Protein AF-A0A7S2M4Z1-F1 (afdb_monomer_lite)

Organism: NCBI:txid267567

pLDDT: mean 75.18, std 16.99, range [35.91, 96.25]

Sequence (146 aa):
QVSSDKKKHVGDDDDLEDEEVEIRHYAIRAKPVGVDRKVRRLVEAKIPNLSKLSDISDYITGQTSSGAPAPAVLRPGEMSDSEPEDEDTQVVLPGKYRGKGNNQAQKSALKLVELGPRLRIKLYKVERGMASGDVMYHAYENKTPE

Radius of gyration: 30.94 Å; chains: 1; bounding box: 65×29×103 Å

Structure (mmCIF, N/CA/C/O backbone):
data_AF-A0A7S2M4Z1-F1
#
_entry.id   AF-A0A7S2M4Z1-F1
#
loop_
_atom_site.group_PDB
_atom_site.id
_atom_site.type_symbol
_atom_site.label_atom_id
_atom_site.label_alt_id
_atom_site.label_comp_id
_atom_site.label_asym_id
_atom_site.label_entity_id
_atom_site.label_seq_id
_atom_site.pdbx_PDB_ins_code
_atom_site.Cartn_x
_atom_site.Cartn_y
_atom_site.Cartn_z
_atom_site.occupancy
_atom_site.B_iso_or_equiv
_atom_site.auth_seq_id
_atom_site.auth_comp_id
_atom_site.auth_asym_id
_atom_site.auth_atom_id
_atom_site.pdbx_PDB_model_num
ATOM 1 N N . GLN A 1 1 ? -4.345 -13.701 71.118 1.00 41.34 1 GLN A N 1
ATOM 2 C CA . GLN A 1 1 ? -4.074 -14.307 69.802 1.00 41.34 1 GLN A CA 1
ATOM 3 C C . GLN A 1 1 ? -5.392 -14.426 69.057 1.00 41.34 1 GLN A C 1
ATOM 5 O O . GLN A 1 1 ? -6.158 -15.313 69.387 1.00 41.34 1 GLN A O 1
ATOM 10 N N . VAL A 1 2 ? -5.680 -13.518 68.124 1.00 36.91 2 VAL A N 1
ATOM 11 C CA . VAL A 1 2 ? -6.627 -13.755 67.023 1.00 36.91 2 VAL A CA 1
ATOM 12 C C . VAL A 1 2 ? -6.051 -12.992 65.835 1.00 36.91 2 VAL A C 1
ATOM 14 O O . VAL A 1 2 ? -5.897 -11.774 65.889 1.00 36.91 2 VAL A O 1
ATOM 17 N N . SER A 1 3 ? -5.600 -13.741 64.838 1.00 35.91 3 SER A N 1
ATOM 18 C CA . SER A 1 3 ? -5.017 -13.257 63.594 1.00 35.91 3 SER A CA 1
ATOM 19 C C . SER A 1 3 ? -6.109 -12.665 62.711 1.00 35.91 3 SER A C 1
ATOM 21 O O . SER A 1 3 ? -7.037 -13.359 62.309 1.00 35.91 3 SER A O 1
ATOM 23 N N . SER A 1 4 ? -6.001 -11.379 62.400 1.00 42.03 4 SER A N 1
ATOM 24 C CA . SER A 1 4 ? -6.787 -10.736 61.352 1.00 42.03 4 SER A CA 1
ATOM 25 C C . SER A 1 4 ? -6.169 -11.078 59.996 1.00 42.03 4 SER A C 1
ATOM 27 O O . SER A 1 4 ? -5.150 -10.498 59.610 1.00 42.03 4 SER A O 1
ATOM 29 N N . ASP A 1 5 ? -6.771 -12.048 59.308 1.00 40.16 5 ASP A N 1
ATOM 30 C CA . ASP A 1 5 ? -6.429 -12.437 57.944 1.00 40.16 5 ASP A CA 1
ATOM 31 C C . ASP A 1 5 ? -6.601 -11.256 56.986 1.00 40.16 5 ASP A C 1
ATOM 33 O O . ASP A 1 5 ? -7.698 -10.774 56.696 1.00 40.16 5 ASP A O 1
ATOM 37 N N . LYS A 1 6 ? -5.463 -10.775 56.491 1.00 40.53 6 LYS A N 1
ATOM 38 C CA . LYS A 1 6 ? -5.363 -9.742 55.470 1.00 40.53 6 LYS A CA 1
ATOM 39 C C . LYS A 1 6 ? -5.677 -10.399 54.127 1.00 40.53 6 LYS A C 1
ATOM 41 O O . LYS A 1 6 ? -4.782 -10.935 53.476 1.00 40.53 6 LYS A O 1
ATOM 46 N N . LYS A 1 7 ? -6.952 -10.383 53.725 1.00 40.66 7 LYS A N 1
ATOM 47 C CA . LYS A 1 7 ? -7.389 -10.810 52.390 1.00 40.66 7 LYS A CA 1
ATOM 48 C C . LYS A 1 7 ? -6.737 -9.880 51.362 1.00 40.66 7 LYS A C 1
ATOM 50 O O . LYS A 1 7 ? -7.183 -8.756 51.153 1.00 40.66 7 LYS A O 1
ATOM 55 N N . LYS A 1 8 ? -5.611 -10.324 50.796 1.00 39.72 8 LYS A N 1
ATOM 56 C CA . LYS A 1 8 ? -4.953 -9.672 49.665 1.00 39.72 8 LYS A CA 1
ATOM 57 C C . LYS A 1 8 ? -5.950 -9.686 48.509 1.00 39.72 8 LYS A C 1
ATOM 59 O O . LYS A 1 8 ? -6.298 -10.757 48.021 1.00 39.72 8 LYS A O 1
ATOM 64 N N . HIS A 1 9 ? -6.437 -8.511 48.125 1.00 39.44 9 HIS A N 1
ATOM 65 C CA . HIS A 1 9 ? -6.974 -8.305 46.788 1.00 39.44 9 HIS A CA 1
ATOM 66 C C . HIS A 1 9 ? -5.781 -8.502 45.854 1.00 39.44 9 HIS A C 1
ATOM 68 O O . HIS A 1 9 ? -4.871 -7.675 45.815 1.00 39.44 9 HIS A O 1
ATOM 74 N N . VAL A 1 10 ? -5.713 -9.685 45.252 1.00 40.50 10 VAL A N 1
ATOM 75 C CA . VAL A 1 10 ? -4.900 -9.910 44.066 1.00 40.50 10 VAL A CA 1
ATOM 76 C C . VAL A 1 10 ? -5.581 -9.049 43.017 1.00 40.50 10 VAL A C 1
ATOM 78 O O . VAL A 1 10 ? -6.744 -9.285 42.707 1.00 40.50 10 VAL A O 1
ATOM 81 N N . GLY A 1 11 ? -4.927 -7.948 42.648 1.00 37.62 11 GLY A N 1
ATOM 82 C CA . GLY A 1 11 ? -5.336 -7.191 41.482 1.00 37.62 11 GLY A CA 1
ATOM 83 C C . GLY A 1 11 ? -5.221 -8.143 40.311 1.00 37.62 11 GLY A C 1
ATOM 84 O O . GLY A 1 11 ? -4.156 -8.727 40.104 1.00 37.62 11 GLY A O 1
ATOM 85 N N . ASP A 1 12 ? -6.338 -8.357 39.633 1.00 46.56 12 ASP A N 1
ATOM 86 C CA . ASP A 1 12 ? -6.347 -8.906 38.292 1.00 46.56 12 ASP A CA 1
ATOM 87 C C . ASP A 1 12 ? -5.659 -7.850 37.416 1.00 46.56 12 ASP A C 1
ATOM 89 O O . ASP A 1 12 ? -6.294 -6.980 36.823 1.00 46.56 12 ASP A O 1
ATOM 93 N N . ASP A 1 13 ? -4.324 -7.869 37.432 1.00 42.53 13 ASP A N 1
ATOM 94 C CA . ASP A 1 13 ? -3.484 -7.313 36.379 1.00 42.53 13 ASP A CA 1
ATOM 95 C C . ASP A 1 13 ? -3.683 -8.225 35.157 1.00 42.53 13 ASP A C 1
ATOM 97 O O . ASP A 1 13 ? -2.785 -8.951 34.737 1.00 42.53 13 ASP A O 1
ATOM 101 N N . ASP A 1 14 ? -4.915 -8.267 34.643 1.00 49.53 14 ASP A N 1
ATOM 102 C CA . ASP A 1 14 ? -5.148 -8.714 33.286 1.00 49.53 14 ASP A CA 1
ATOM 103 C C . ASP A 1 14 ? -4.463 -7.663 32.424 1.00 49.53 14 ASP A C 1
ATOM 105 O O . ASP A 1 14 ? -4.874 -6.499 32.383 1.00 49.53 14 ASP A O 1
ATOM 109 N N . ASP A 1 15 ? -3.370 -8.082 31.793 1.00 49.12 15 ASP A N 1
ATOM 110 C CA . ASP A 1 15 ? -2.765 -7.449 30.635 1.00 49.12 15 ASP A CA 1
ATOM 111 C C . ASP A 1 15 ? -3.853 -7.283 29.559 1.00 49.12 15 ASP A C 1
ATOM 113 O O . ASP A 1 15 ? -3.947 -8.050 28.601 1.00 49.12 15 ASP A O 1
ATOM 117 N N . LEU A 1 16 ? -4.728 -6.292 29.740 1.00 52.34 16 LEU A N 1
ATOM 118 C CA . LEU A 1 16 ? -5.637 -5.789 28.728 1.00 52.34 16 LEU A CA 1
ATOM 119 C C . LEU A 1 16 ? -4.746 -5.077 27.720 1.00 52.34 16 LEU A C 1
ATOM 121 O O . LEU A 1 16 ? -4.631 -3.850 27.743 1.00 52.34 16 LEU A O 1
ATOM 125 N N . GLU A 1 17 ? -4.065 -5.870 26.888 1.00 56.81 17 GLU A N 1
ATOM 126 C CA . GLU A 1 17 ? -3.519 -5.438 25.611 1.00 56.81 17 GLU A CA 1
ATOM 127 C C . GLU A 1 17 ? -4.527 -4.450 25.039 1.00 56.81 17 GLU A C 1
ATOM 129 O O . GLU A 1 17 ? -5.690 -4.807 24.842 1.00 56.81 17 GLU A O 1
ATOM 134 N N . ASP A 1 18 ? -4.121 -3.184 24.928 1.00 61.03 18 ASP A N 1
ATOM 135 C CA . ASP A 1 18 ? -5.007 -2.091 24.565 1.00 61.03 18 ASP A CA 1
ATOM 136 C C . ASP A 1 18 ? -5.854 -2.524 23.363 1.00 61.03 18 ASP A C 1
ATOM 138 O O . ASP A 1 18 ? -5.317 -2.665 22.266 1.00 61.03 18 ASP A O 1
ATOM 142 N N . GLU A 1 19 ? -7.153 -2.797 23.582 1.00 76.12 19 GLU A N 1
ATOM 143 C CA . GLU A 1 19 ? -8.117 -3.226 22.553 1.00 76.12 19 GLU A CA 1
ATOM 144 C C . GLU A 1 19 ? -8.389 -2.067 21.576 1.00 76.12 19 GLU A C 1
ATOM 146 O O . GLU A 1 19 ? -9.487 -1.510 21.470 1.00 76.12 19 GLU A O 1
ATOM 151 N N . GLU A 1 20 ? -7.335 -1.640 20.895 1.00 86.88 20 GLU A N 1
ATOM 152 C CA . GLU A 1 20 ? -7.295 -0.599 19.898 1.00 86.88 20 GLU A CA 1
ATOM 153 C C . GLU A 1 20 ? -7.246 -1.245 18.517 1.00 86.88 20 GLU A C 1
ATOM 155 O O . GLU A 1 20 ? -6.405 -2.083 18.198 1.00 86.88 20 GLU A O 1
ATOM 160 N N . VAL A 1 21 ? -8.158 -0.811 17.658 1.00 91.38 21 VAL A N 1
ATOM 161 C CA . VAL A 1 21 ? -8.196 -1.187 16.252 1.00 91.38 21 VAL A CA 1
ATOM 162 C C . VAL A 1 21 ? -7.624 -0.044 15.430 1.00 91.38 21 VAL A C 1
ATOM 164 O O . VAL A 1 21 ? -8.154 1.073 15.437 1.00 91.38 21 VAL A O 1
ATOM 167 N N . GLU A 1 22 ? -6.565 -0.330 14.675 1.00 93.44 22 GLU A N 1
ATOM 168 C CA . GLU A 1 22 ? -6.018 0.605 13.698 1.00 93.44 22 GLU A CA 1
ATOM 169 C C . GLU A 1 22 ? -6.680 0.425 12.329 1.00 93.44 22 GLU A C 1
ATOM 171 O O . GLU A 1 22 ? -6.665 -0.657 11.741 1.00 93.44 22 GLU A O 1
ATOM 176 N N . ILE A 1 23 ? -7.220 1.508 11.771 1.00 94.06 23 ILE A N 1
ATOM 177 C CA . ILE A 1 23 ? -7.788 1.519 10.422 1.00 94.06 23 ILE A CA 1
ATOM 178 C C . ILE A 1 23 ? -6.911 2.390 9.531 1.00 94.06 23 ILE A C 1
ATOM 180 O O . ILE A 1 23 ? -6.764 3.597 9.747 1.00 94.06 23 ILE A O 1
ATOM 184 N N . ARG A 1 24 ? -6.339 1.765 8.495 1.00 95.75 24 ARG A N 1
ATOM 185 C CA . ARG A 1 24 ? -5.503 2.419 7.482 1.00 95.75 24 ARG A CA 1
ATOM 186 C C . ARG A 1 24 ? -5.950 1.993 6.090 1.00 95.75 24 ARG A C 1
ATOM 188 O O . ARG A 1 24 ? -6.089 0.807 5.806 1.00 95.75 24 ARG A O 1
ATOM 195 N N . HIS A 1 25 ? -6.173 2.968 5.214 1.00 95.94 25 HIS A N 1
ATOM 196 C CA . HIS A 1 25 ? -6.662 2.729 3.858 1.00 95.94 25 HIS A CA 1
ATOM 197 C C . HIS A 1 25 ? -5.545 2.925 2.829 1.00 95.94 25 HIS A C 1
ATOM 199 O O . HIS A 1 25 ? -4.966 4.009 2.732 1.00 95.94 25 HIS A O 1
ATOM 205 N N . TYR A 1 26 ? -5.285 1.891 2.024 1.00 96.25 26 TYR A N 1
ATOM 206 C CA . TYR A 1 26 ? -4.257 1.901 0.986 1.00 96.25 26 TYR A CA 1
ATOM 207 C C . TYR A 1 26 ? -4.818 1.551 -0.394 1.00 96.25 26 TYR A C 1
ATOM 209 O O . TYR A 1 26 ? -5.618 0.633 -0.543 1.00 96.25 26 TYR A O 1
ATOM 217 N N . ALA A 1 27 ? -4.313 2.225 -1.424 1.00 94.06 27 ALA A N 1
ATOM 218 C CA . ALA A 1 27 ? -4.382 1.779 -2.806 1.00 94.06 27 ALA A CA 1
ATOM 219 C C . ALA A 1 27 ? -3.197 0.866 -3.131 1.00 94.06 27 ALA A C 1
ATOM 221 O O . ALA A 1 27 ? -2.048 1.197 -2.836 1.00 94.06 27 ALA A O 1
ATOM 222 N N . ILE A 1 28 ? -3.462 -0.229 -3.839 1.00 92.31 28 ILE A N 1
ATOM 223 C CA . ILE A 1 28 ? -2.426 -1.137 -4.337 1.00 92.31 28 ILE A CA 1
ATOM 224 C C . ILE A 1 28 ? -1.993 -0.689 -5.739 1.00 92.31 28 ILE A C 1
ATOM 226 O O . ILE A 1 28 ? -2.801 -0.641 -6.673 1.00 92.31 28 ILE A O 1
ATOM 230 N N . ARG A 1 29 ? -0.706 -0.383 -5.914 1.00 90.50 29 ARG A N 1
ATOM 231 C CA . ARG A 1 29 ? -0.089 -0.067 -7.210 1.00 90.50 29 ARG A CA 1
ATOM 232 C C . ARG A 1 29 ? 0.891 -1.161 -7.612 1.00 90.50 29 ARG A C 1
ATOM 234 O O . ARG A 1 29 ? 1.774 -1.493 -6.835 1.00 90.50 29 ARG A O 1
ATOM 241 N N . ALA A 1 30 ? 0.782 -1.653 -8.842 1.00 90.38 30 ALA A N 1
ATOM 242 C CA . ALA A 1 30 ? 1.773 -2.555 -9.420 1.00 90.38 30 ALA A CA 1
ATOM 243 C C . ALA A 1 30 ? 2.758 -1.772 -10.295 1.00 90.38 30 ALA A C 1
ATOM 245 O O . ALA A 1 30 ? 2.362 -0.866 -11.040 1.00 90.38 30 ALA A O 1
ATOM 246 N N . LYS A 1 31 ? 4.037 -2.124 -10.208 1.00 86.50 31 LYS A N 1
ATOM 247 C CA . LYS A 1 31 ? 5.105 -1.624 -11.073 1.00 86.50 31 LYS A CA 1
ATOM 248 C C . LYS A 1 31 ? 5.773 -2.821 -11.758 1.00 86.50 31 LYS A C 1
ATOM 250 O O . LYS A 1 31 ? 6.185 -3.717 -11.029 1.00 86.50 31 LYS A O 1
ATOM 255 N N . PRO A 1 32 ? 5.939 -2.836 -13.092 1.00 86.81 32 PRO A N 1
ATOM 256 C CA . PRO A 1 32 ? 6.671 -3.917 -13.745 1.00 86.81 32 PRO A CA 1
ATOM 257 C C . PRO A 1 32 ? 8.116 -3.954 -13.242 1.00 86.81 32 PRO A C 1
ATOM 259 O O . PRO A 1 32 ? 8.716 -2.892 -13.049 1.00 86.81 32 PRO A O 1
ATOM 262 N N . VAL A 1 33 ? 8.641 -5.161 -13.032 1.00 85.38 33 VAL A N 1
ATOM 263 C CA . VAL A 1 33 ? 10.023 -5.423 -12.587 1.00 85.38 33 VAL A CA 1
ATOM 264 C C . VAL A 1 33 ? 10.764 -6.259 -13.628 1.00 85.38 33 VAL A C 1
ATOM 266 O O . VAL A 1 33 ? 10.138 -6.875 -14.491 1.00 85.38 33 VAL A O 1
ATOM 269 N N . GLY A 1 34 ? 12.097 -6.278 -13.563 1.00 79.62 34 GLY A N 1
ATOM 270 C CA . GLY A 1 34 ? 12.933 -7.015 -14.522 1.00 79.62 34 GLY A CA 1
ATOM 271 C C . GLY A 1 34 ? 13.097 -6.323 -15.880 1.00 79.62 34 GLY A C 1
ATOM 272 O O . GLY A 1 34 ? 13.453 -6.968 -16.862 1.00 79.62 34 GLY A O 1
ATOM 273 N N . VAL A 1 35 ? 12.821 -5.018 -15.948 1.00 76.56 35 VAL A N 1
ATOM 274 C CA . VAL A 1 35 ? 13.059 -4.179 -17.128 1.00 76.56 35 VAL A CA 1
ATOM 275 C C . VAL A 1 35 ? 13.922 -2.995 -16.711 1.00 76.56 35 VAL A C 1
ATOM 277 O O . VAL A 1 35 ? 13.582 -2.301 -15.751 1.00 76.56 35 VAL A O 1
ATOM 280 N N . ASP A 1 36 ? 14.993 -2.727 -17.461 1.00 76.56 36 ASP A N 1
ATOM 281 C CA . ASP A 1 36 ? 15.872 -1.584 -17.212 1.00 76.56 36 ASP A CA 1
ATOM 282 C C . ASP A 1 36 ? 15.083 -0.277 -17.129 1.00 76.56 36 ASP A C 1
ATOM 284 O O . ASP A 1 36 ? 14.218 0.010 -17.965 1.00 76.56 36 ASP A O 1
ATOM 288 N N . ARG A 1 37 ? 15.430 0.587 -16.167 1.00 72.25 37 ARG A N 1
ATOM 289 C CA . ARG A 1 37 ? 14.768 1.890 -15.967 1.00 72.25 37 ARG A CA 1
ATOM 290 C C . ARG A 1 37 ? 14.738 2.734 -17.242 1.00 72.25 37 ARG A C 1
ATOM 292 O O . ARG A 1 37 ? 13.764 3.445 -17.479 1.00 72.25 37 ARG A O 1
ATOM 299 N N . LYS A 1 38 ? 15.777 2.652 -18.081 1.00 75.94 38 LYS A N 1
ATOM 300 C CA . LYS A 1 38 ? 15.851 3.361 -19.370 1.00 75.94 38 LYS A CA 1
ATOM 301 C C . LYS A 1 38 ? 14.815 2.846 -20.371 1.00 75.94 38 LYS A C 1
ATOM 303 O O . LYS A 1 38 ? 14.119 3.646 -20.994 1.00 75.94 38 LYS A O 1
ATOM 308 N N . VAL A 1 39 ? 14.656 1.525 -20.464 1.00 78.69 39 VAL A N 1
ATOM 309 C CA . VAL A 1 39 ? 13.629 0.874 -21.294 1.00 78.69 39 VAL A CA 1
ATOM 310 C C . VAL A 1 39 ? 12.237 1.189 -20.747 1.00 78.69 39 VAL A C 1
ATOM 312 O O . VAL A 1 39 ? 11.346 1.602 -21.486 1.00 78.69 39 VAL A O 1
ATOM 315 N N . ARG A 1 40 ? 12.064 1.108 -19.427 1.00 75.94 40 ARG A N 1
ATOM 316 C CA . ARG A 1 40 ? 10.825 1.472 -18.741 1.00 75.94 40 ARG A CA 1
ATOM 317 C C . ARG A 1 40 ? 10.411 2.924 -19.010 1.00 75.94 40 ARG A C 1
ATOM 319 O O . ARG A 1 40 ? 9.250 3.168 -19.320 1.00 75.94 40 ARG A O 1
ATOM 326 N N . ARG A 1 41 ? 11.343 3.884 -18.966 1.00 74.69 41 ARG A N 1
ATOM 327 C CA . ARG A 1 41 ? 11.083 5.307 -19.277 1.00 74.69 41 ARG A CA 1
ATOM 328 C C . ARG A 1 41 ? 10.672 5.530 -20.730 1.00 74.69 41 ARG A C 1
ATOM 330 O O . ARG A 1 41 ? 9.762 6.324 -20.985 1.00 74.69 41 ARG A O 1
ATOM 337 N N . LEU A 1 42 ? 11.306 4.817 -21.663 1.00 75.94 42 LEU A N 1
ATOM 338 C CA . LEU A 1 42 ? 10.942 4.862 -23.079 1.00 75.94 42 LEU A CA 1
ATOM 339 C C . LEU A 1 42 ? 9.483 4.418 -23.291 1.00 75.94 42 LEU A C 1
ATOM 341 O O . LEU A 1 42 ? 8.764 5.030 -24.078 1.00 75.94 42 LEU A O 1
ATOM 345 N N . VAL A 1 43 ? 9.031 3.412 -22.537 1.00 75.50 43 VAL A N 1
ATOM 346 C CA . VAL A 1 43 ? 7.663 2.867 -22.601 1.00 75.50 43 VAL A CA 1
ATOM 347 C C . VAL A 1 43 ? 6.638 3.716 -21.822 1.00 75.50 43 VAL A C 1
ATOM 349 O O . VAL A 1 43 ? 5.499 3.892 -22.267 1.00 75.50 43 VAL A O 1
ATOM 352 N N . GLU A 1 44 ? 6.997 4.249 -20.650 1.00 71.44 44 GLU A N 1
ATOM 353 C CA . GLU A 1 44 ? 6.054 4.931 -19.748 1.00 71.44 44 GLU A CA 1
ATOM 354 C C . GLU A 1 44 ? 5.691 6.360 -20.203 1.00 71.44 44 GLU A C 1
ATOM 356 O O . GLU A 1 44 ? 4.509 6.708 -20.091 1.00 71.44 44 GLU A O 1
ATOM 361 N N . ALA A 1 45 ? 6.641 7.095 -20.812 1.00 64.69 45 ALA A N 1
ATOM 362 C CA . ALA A 1 45 ? 6.531 8.357 -21.579 1.00 64.69 45 ALA A CA 1
ATOM 363 C C . ALA A 1 45 ? 7.428 9.506 -21.069 1.00 64.69 45 ALA A C 1
ATOM 365 O O . ALA A 1 45 ? 7.126 10.174 -20.085 1.00 64.69 45 ALA A O 1
ATOM 366 N N . LYS A 1 46 ? 8.474 9.791 -21.849 1.00 65.19 46 LYS A N 1
ATOM 367 C CA . LYS A 1 46 ? 8.887 11.085 -22.432 1.00 65.19 46 LYS A CA 1
ATOM 368 C C . LYS A 1 46 ? 10.090 10.719 -23.292 1.00 65.19 46 LYS A C 1
ATOM 370 O O . LYS A 1 46 ? 11.105 10.310 -22.735 1.00 65.19 46 LYS A O 1
ATOM 375 N N . ILE A 1 47 ? 9.953 10.758 -24.620 1.00 70.25 47 ILE A N 1
ATOM 376 C CA . ILE A 1 47 ? 11.045 10.327 -25.501 1.00 70.25 47 ILE A CA 1
ATOM 377 C C . ILE A 1 47 ? 12.257 11.222 -25.192 1.00 70.25 47 ILE A C 1
ATOM 379 O O . ILE A 1 47 ? 12.140 12.449 -25.291 1.00 70.25 47 ILE A O 1
ATOM 383 N N . PRO A 1 48 ? 13.377 10.644 -24.730 1.00 72.69 48 PRO A N 1
ATOM 384 C CA . PRO A 1 48 ? 14.585 11.401 -24.439 1.00 72.69 48 PRO A CA 1
ATOM 385 C C . PRO A 1 48 ? 15.111 12.041 -25.727 1.00 72.69 48 PRO A C 1
ATOM 387 O O . PRO A 1 48 ? 14.820 11.576 -26.827 1.00 72.69 48 PRO A O 1
ATOM 390 N N . ASN A 1 49 ? 15.896 13.113 -25.617 1.00 75.00 49 ASN A N 1
ATOM 391 C CA . ASN A 1 49 ? 16.492 13.705 -26.809 1.00 75.00 49 ASN A CA 1
ATOM 392 C C . ASN A 1 49 ? 17.609 12.794 -27.348 1.00 75.00 49 ASN A C 1
ATOM 394 O O . ASN A 1 49 ? 18.729 12.817 -26.844 1.00 75.00 49 ASN A O 1
ATOM 398 N N . LEU A 1 50 ? 17.294 12.007 -28.376 1.00 77.94 50 LEU A N 1
ATOM 399 C CA . LEU A 1 50 ? 18.216 11.064 -29.008 1.00 77.94 50 LEU A CA 1
ATOM 400 C C . LEU A 1 50 ? 19.109 11.709 -30.080 1.00 77.94 50 LEU A C 1
ATOM 402 O O . LEU A 1 50 ? 19.927 11.015 -30.665 1.00 77.94 50 LEU A O 1
ATOM 406 N N . SER A 1 51 ? 19.019 13.023 -30.330 1.00 81.56 51 SER A N 1
ATOM 407 C CA . SER A 1 51 ? 19.740 13.681 -31.437 1.00 81.56 51 SER A CA 1
ATOM 408 C C . SER A 1 51 ? 21.270 13.587 -31.356 1.00 81.56 51 SER A C 1
ATOM 410 O O . SER A 1 51 ? 21.957 13.924 -32.313 1.00 81.56 51 SER A O 1
ATOM 412 N N . LYS A 1 52 ? 21.807 13.223 -30.187 1.00 79.56 52 LYS A N 1
ATOM 413 C CA . LYS A 1 52 ? 23.246 13.090 -29.915 1.00 79.56 52 LYS A CA 1
ATOM 414 C C . LYS A 1 52 ? 23.731 11.640 -29.945 1.00 79.56 52 LYS A C 1
ATOM 416 O O . LYS A 1 52 ? 24.914 11.409 -29.723 1.00 79.56 52 LYS A O 1
ATOM 421 N N . LEU A 1 53 ? 22.825 10.685 -30.137 1.00 79.38 53 LEU A N 1
ATOM 422 C CA . LEU A 1 53 ? 23.126 9.261 -30.161 1.00 79.38 53 LEU A CA 1
ATOM 423 C C . LEU A 1 53 ? 22.992 8.743 -31.590 1.00 79.38 53 LEU A C 1
ATOM 425 O O . LEU A 1 53 ? 22.095 9.159 -32.322 1.00 79.38 53 LEU A O 1
ATOM 429 N N . SER A 1 54 ? 23.898 7.849 -31.974 1.00 84.06 54 SER A N 1
ATOM 430 C CA . SER A 1 54 ? 23.843 7.146 -33.257 1.00 84.06 54 SER A CA 1
ATOM 431 C C . SER A 1 54 ? 22.831 6.006 -33.235 1.00 84.06 54 SER A C 1
ATOM 433 O O . SER A 1 54 ? 22.156 5.776 -34.235 1.00 84.06 54 SER A O 1
ATOM 435 N N . ASP A 1 55 ? 22.717 5.322 -32.096 1.00 83.12 55 ASP A N 1
ATOM 436 C CA . ASP A 1 55 ? 21.854 4.161 -31.911 1.00 83.12 55 ASP A CA 1
ATOM 437 C C . ASP A 1 55 ? 21.041 4.280 -30.608 1.00 83.12 55 ASP A C 1
ATOM 439 O O . ASP A 1 55 ? 21.454 4.904 -29.626 1.00 83.12 55 ASP A O 1
ATOM 443 N N 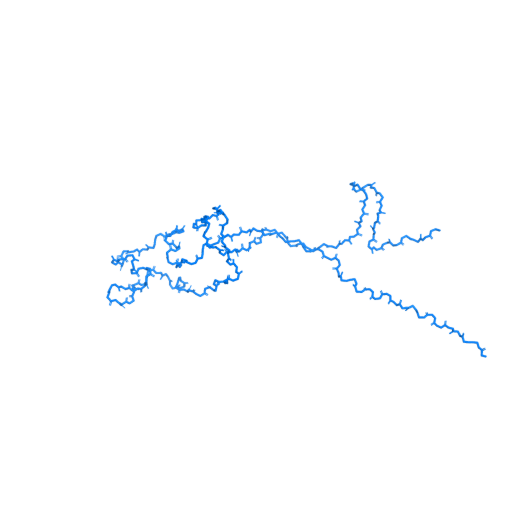. ILE A 1 56 ? 19.864 3.654 -30.576 1.00 80.62 56 ILE A N 1
ATOM 444 C CA . ILE A 1 56 ? 19.072 3.488 -29.357 1.00 80.62 56 ILE A CA 1
ATOM 445 C C . ILE A 1 56 ? 19.762 2.553 -28.358 1.00 80.62 56 ILE A C 1
ATOM 447 O O . ILE A 1 56 ? 19.570 2.710 -27.149 1.00 80.62 56 ILE A O 1
ATOM 451 N N . SER A 1 57 ? 20.604 1.625 -28.830 1.00 81.94 57 SER A N 1
ATOM 452 C CA . SER A 1 57 ? 21.464 0.826 -27.949 1.00 81.94 57 SER A CA 1
ATOM 453 C C . SER A 1 57 ? 22.382 1.715 -27.115 1.00 81.94 57 SER A C 1
ATOM 455 O O . SER A 1 57 ? 22.586 1.430 -25.936 1.00 81.94 57 SER A O 1
ATOM 457 N N . ASP A 1 5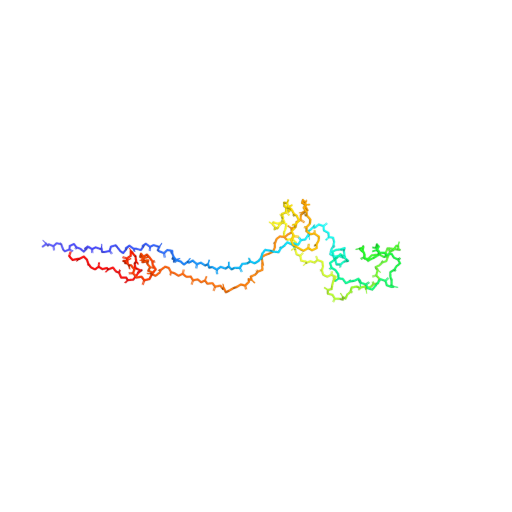8 ? 22.849 2.839 -27.672 1.00 83.69 58 ASP A N 1
ATOM 458 C CA . ASP A 1 58 ? 23.715 3.779 -26.958 1.00 83.69 58 ASP A CA 1
ATOM 459 C C . ASP A 1 58 ? 22.988 4.406 -25.761 1.00 83.69 58 ASP A C 1
ATOM 461 O O . ASP A 1 58 ? 23.575 4.661 -24.707 1.00 83.69 58 ASP A O 1
ATOM 465 N N . TYR A 1 59 ? 21.673 4.600 -25.890 1.00 79.88 59 TYR A N 1
ATOM 466 C CA . TYR A 1 59 ? 20.825 5.060 -24.799 1.00 79.88 59 TYR A CA 1
ATOM 467 C C . TYR A 1 59 ? 20.670 3.979 -23.723 1.00 79.88 59 TYR A C 1
ATOM 469 O O . TYR A 1 59 ? 20.910 4.246 -22.542 1.00 79.88 59 TYR A O 1
ATOM 477 N N . ILE A 1 60 ? 20.291 2.761 -24.124 1.00 80.56 60 ILE A N 1
ATOM 478 C CA . ILE A 1 60 ? 19.996 1.644 -23.213 1.00 80.56 60 ILE A CA 1
ATOM 479 C C . ILE A 1 60 ? 21.266 1.212 -22.464 1.00 80.56 60 ILE A C 1
ATOM 481 O O . ILE A 1 60 ? 21.288 1.237 -21.233 1.00 80.56 60 ILE A O 1
ATOM 485 N N . THR A 1 61 ? 22.363 0.956 -23.174 1.00 80.06 61 THR A N 1
ATOM 486 C CA . THR A 1 61 ? 23.643 0.524 -22.591 1.00 80.06 61 THR A CA 1
ATOM 487 C C . THR A 1 61 ? 24.404 1.686 -21.945 1.00 80.06 61 THR A C 1
ATOM 489 O O . THR A 1 61 ? 25.133 1.495 -20.978 1.00 80.06 61 THR A O 1
ATOM 492 N N . GLY A 1 62 ? 24.192 2.930 -22.395 1.00 76.75 62 GLY A N 1
ATOM 493 C CA . GLY A 1 62 ? 24.953 4.092 -21.914 1.00 76.75 62 GLY A CA 1
ATOM 494 C C . GLY A 1 62 ? 26.387 4.160 -22.454 1.00 76.75 62 GLY A C 1
ATOM 495 O O . GLY A 1 62 ? 27.189 4.952 -21.961 1.00 76.75 62 GLY A O 1
ATOM 496 N N . GLN A 1 63 ? 26.704 3.351 -23.462 1.00 76.50 63 GLN A N 1
ATOM 497 C CA . GLN A 1 63 ? 27.982 3.314 -24.167 1.00 76.50 63 GLN A CA 1
ATOM 498 C C . GLN A 1 63 ? 27.715 3.473 -25.657 1.00 76.50 63 GLN A C 1
ATOM 500 O O . GLN A 1 63 ? 26.753 2.901 -26.153 1.00 76.50 63 GLN A O 1
ATOM 505 N N . THR A 1 64 ? 28.548 4.229 -26.363 1.00 75.75 64 THR A N 1
ATOM 506 C CA . THR A 1 64 ? 28.511 4.281 -27.826 1.00 75.75 64 THR A CA 1
ATOM 507 C C . THR A 1 64 ? 28.998 2.960 -28.421 1.00 75.75 64 THR A C 1
ATOM 509 O O . THR A 1 64 ? 29.708 2.192 -27.768 1.00 75.75 64 THR A O 1
ATOM 512 N N . SER A 1 65 ? 28.724 2.733 -29.704 1.00 70.75 65 SER A N 1
ATOM 513 C CA . SER A 1 65 ? 29.296 1.625 -30.490 1.00 70.75 65 SER A CA 1
ATOM 514 C C . SER A 1 65 ? 30.834 1.534 -30.456 1.00 70.75 65 SER A C 1
ATOM 516 O O . SER A 1 65 ? 31.394 0.472 -30.713 1.00 70.75 65 SER A O 1
ATOM 518 N N . SER A 1 66 ? 31.529 2.619 -30.094 1.00 74.75 66 SER A N 1
ATOM 519 C CA . SER A 1 66 ? 32.982 2.668 -29.884 1.00 74.75 66 SER A CA 1
ATOM 520 C C . SER A 1 66 ? 33.437 2.321 -28.455 1.00 74.75 66 SER A C 1
ATOM 522 O O . SER A 1 66 ? 34.626 2.410 -28.160 1.00 74.75 66 SER A O 1
ATOM 524 N N . GLY A 1 67 ? 32.517 1.954 -27.556 1.00 70.50 67 GLY A N 1
ATOM 525 C CA . GLY A 1 67 ? 32.795 1.653 -26.146 1.00 70.50 67 GLY A CA 1
ATOM 526 C C . GLY A 1 67 ? 33.044 2.887 -25.270 1.00 70.50 67 GLY A C 1
ATOM 527 O O . GLY A 1 67 ? 33.317 2.754 -24.077 1.00 70.50 67 GLY A O 1
ATOM 528 N N . ALA A 1 68 ? 32.943 4.093 -25.836 1.00 74.94 68 ALA A N 1
ATOM 529 C CA . ALA A 1 68 ? 33.042 5.340 -25.089 1.00 74.94 68 ALA A CA 1
ATOM 530 C C . ALA A 1 68 ? 31.731 5.612 -24.325 1.00 74.94 68 ALA A C 1
ATOM 532 O O . ALA A 1 68 ? 30.662 5.181 -24.762 1.00 74.94 68 ALA A O 1
ATOM 533 N N . PRO A 1 69 ? 31.763 6.330 -23.190 1.00 70.75 69 PRO A N 1
ATOM 534 C CA . PRO A 1 69 ? 30.539 6.714 -22.494 1.00 70.75 69 PRO A CA 1
ATOM 535 C C . PRO A 1 69 ? 29.648 7.548 -23.422 1.00 70.75 69 PRO A C 1
ATOM 537 O O . PRO A 1 69 ? 30.101 8.531 -24.015 1.00 70.75 69 PRO A O 1
ATOM 540 N N . ALA A 1 70 ? 28.380 7.155 -23.553 1.00 71.31 70 ALA A N 1
ATOM 541 C CA . ALA A 1 70 ? 27.431 7.889 -24.378 1.00 71.31 70 ALA A CA 1
ATOM 542 C C . ALA A 1 70 ? 27.248 9.316 -23.822 1.00 71.31 70 ALA A C 1
ATOM 544 O O . ALA A 1 70 ? 27.234 9.501 -22.598 1.00 71.31 70 ALA A O 1
ATOM 545 N N . PRO A 1 71 ? 27.111 10.345 -24.683 1.00 67.62 71 PRO A N 1
ATOM 546 C CA . PRO A 1 71 ? 26.908 11.717 -24.227 1.00 67.62 71 PRO A CA 1
ATOM 547 C C . PRO A 1 71 ? 25.698 11.771 -23.291 1.00 67.62 71 PRO A C 1
ATOM 549 O O . PRO A 1 71 ? 24.672 11.163 -23.582 1.00 67.62 71 PRO A O 1
ATOM 552 N N . ALA A 1 72 ? 25.809 12.486 -22.167 1.00 63.59 72 ALA A N 1
ATOM 553 C CA . ALA A 1 72 ? 24.772 12.527 -21.138 1.00 63.59 72 ALA A CA 1
ATOM 554 C C . ALA A 1 72 ? 23.422 13.009 -21.710 1.00 63.59 72 ALA A C 1
ATOM 556 O O . ALA A 1 72 ? 23.169 14.206 -21.853 1.00 63.59 72 ALA A O 1
ATOM 557 N N . VAL A 1 73 ? 22.556 12.055 -22.064 1.00 61.59 73 VAL A N 1
ATOM 558 C CA . VAL A 1 73 ? 21.174 12.305 -22.507 1.00 61.59 73 VAL A CA 1
ATOM 559 C C . VAL A 1 73 ? 20.242 12.489 -21.305 1.00 61.59 73 VAL A C 1
ATOM 561 O O . VAL A 1 73 ? 19.188 13.114 -21.416 1.00 61.59 73 VAL A O 1
ATOM 564 N N . LEU A 1 74 ? 20.646 11.970 -20.145 1.00 59.16 74 LEU A N 1
ATOM 565 C CA . LEU A 1 74 ? 19.928 12.070 -18.878 1.00 59.16 74 LEU A CA 1
ATOM 566 C C . LEU A 1 74 ? 20.502 13.202 -18.024 1.00 59.16 74 LEU A C 1
ATOM 568 O O . LEU A 1 74 ? 21.716 13.413 -17.988 1.00 59.16 74 LEU A O 1
ATOM 572 N N . ARG A 1 75 ? 19.628 13.915 -17.309 1.00 58.09 75 ARG A N 1
ATOM 573 C CA . ARG A 1 75 ? 20.035 14.972 -16.376 1.00 58.09 75 ARG A CA 1
ATOM 574 C C . ARG A 1 75 ? 20.841 14.367 -15.216 1.00 58.09 75 ARG A C 1
ATOM 576 O O . ARG A 1 75 ? 20.545 13.245 -14.797 1.00 58.09 75 ARG A O 1
ATOM 583 N N . PRO A 1 76 ? 21.816 15.097 -14.643 1.00 47.03 76 PRO A N 1
ATOM 584 C CA . PRO A 1 76 ? 22.447 14.699 -13.386 1.00 47.03 76 PRO A CA 1
ATOM 585 C C . PRO A 1 76 ? 21.360 14.469 -12.319 1.00 47.03 76 PRO A C 1
ATOM 587 O O . PRO A 1 76 ? 20.553 15.359 -12.068 1.00 47.03 76 PRO A O 1
ATOM 590 N N . GLY A 1 77 ? 21.284 13.253 -11.767 1.00 53.41 77 GLY A N 1
ATOM 591 C CA . GLY A 1 77 ? 20.207 12.798 -10.868 1.00 53.41 77 GLY A CA 1
ATOM 592 C C . GLY A 1 77 ? 19.272 11.738 -11.469 1.00 53.41 77 GLY A C 1
ATOM 593 O O . GLY A 1 77 ? 18.700 10.936 -10.741 1.00 53.41 77 GLY A O 1
ATOM 594 N N . GLU A 1 78 ? 19.181 11.642 -12.798 1.00 54.44 78 GLU A N 1
ATOM 595 C CA . GLU A 1 78 ? 18.397 10.602 -13.485 1.00 54.44 78 GLU A CA 1
ATOM 596 C C . GLU A 1 78 ? 19.185 9.300 -13.717 1.00 54.44 78 GLU A C 1
ATOM 598 O O . GLU A 1 78 ? 18.585 8.306 -14.140 1.00 54.44 78 GLU A O 1
ATOM 603 N N . MET A 1 79 ? 20.497 9.327 -13.441 1.00 52.81 79 MET A N 1
ATOM 604 C CA . MET A 1 79 ? 21.446 8.202 -13.502 1.00 52.81 79 MET A CA 1
ATOM 605 C C . MET A 1 79 ? 21.525 7.394 -12.195 1.00 52.81 79 MET A C 1
ATOM 607 O O . MET A 1 79 ? 22.262 6.417 -12.144 1.00 52.81 79 MET A O 1
ATOM 611 N N . SER A 1 80 ? 20.803 7.794 -11.139 1.00 47.38 80 SER A N 1
ATOM 612 C CA . SER A 1 80 ? 20.804 7.047 -9.877 1.00 47.38 80 SER A CA 1
ATOM 613 C C . SER A 1 80 ? 20.016 5.745 -10.052 1.00 47.38 80 SER A C 1
ATOM 615 O O . SER A 1 80 ? 18.782 5.743 -10.105 1.00 47.38 80 SER A O 1
ATOM 617 N N . ASP A 1 81 ? 20.744 4.647 -10.223 1.00 53.16 81 ASP A N 1
ATOM 618 C CA . ASP A 1 81 ? 20.226 3.298 -10.478 1.00 53.16 81 ASP A CA 1
ATOM 619 C C . ASP A 1 81 ? 19.822 2.556 -9.187 1.00 53.16 81 ASP A C 1
ATOM 621 O O . ASP A 1 81 ? 19.230 1.486 -9.208 1.00 53.16 81 ASP A O 1
ATOM 625 N N . SER A 1 82 ? 20.073 3.165 -8.032 1.00 48.56 82 SER A N 1
ATOM 626 C CA . SER A 1 82 ? 19.976 2.548 -6.711 1.00 48.56 82 SER A CA 1
ATOM 627 C C . SER A 1 82 ? 18.699 2.947 -5.961 1.00 48.56 82 SER A C 1
ATOM 629 O O . SER A 1 82 ? 18.756 3.540 -4.889 1.00 48.56 82 SER A O 1
ATOM 631 N N . GLU A 1 83 ? 17.525 2.596 -6.503 1.00 55.22 83 GLU A N 1
ATOM 632 C CA . GLU A 1 83 ? 16.429 2.239 -5.574 1.00 55.22 83 GLU A CA 1
ATOM 633 C C . GLU A 1 83 ? 16.459 0.716 -5.465 1.00 55.22 83 GLU A C 1
ATOM 635 O O . GLU A 1 83 ? 16.370 0.077 -6.518 1.00 55.22 83 GLU A O 1
ATOM 640 N N . PRO A 1 84 ? 16.607 0.137 -4.262 1.00 54.50 84 PRO A N 1
ATOM 641 C CA . PRO A 1 84 ? 16.459 -1.298 -4.094 1.00 54.50 84 PRO A CA 1
ATOM 642 C C . PRO A 1 84 ? 15.059 -1.684 -4.578 1.00 54.50 84 PRO A C 1
ATOM 644 O O . PRO A 1 84 ? 14.046 -1.166 -4.104 1.00 54.50 84 PRO A O 1
ATOM 647 N N . GLU A 1 85 ? 14.996 -2.529 -5.602 1.00 60.66 85 GLU A N 1
ATOM 648 C CA . GLU A 1 85 ? 13.764 -3.241 -5.898 1.00 60.66 85 GLU A CA 1
ATOM 649 C C . GLU A 1 85 ? 13.722 -4.397 -4.907 1.00 60.66 85 GLU A C 1
ATOM 651 O O . GLU A 1 85 ? 14.394 -5.403 -5.108 1.00 60.66 85 GLU A O 1
ATOM 656 N N . ASP A 1 86 ? 12.999 -4.213 -3.801 1.00 64.00 86 ASP A N 1
ATOM 657 C CA . ASP A 1 86 ? 12.848 -5.245 -2.777 1.00 64.00 86 ASP A CA 1
ATOM 658 C C . ASP A 1 86 ? 12.228 -6.495 -3.420 1.00 64.00 86 ASP A C 1
ATOM 660 O O . ASP A 1 86 ? 11.042 -6.502 -3.778 1.00 64.00 86 ASP A O 1
ATOM 664 N N . GLU A 1 87 ? 13.038 -7.542 -3.613 1.00 68.56 87 GLU A N 1
ATOM 665 C CA . GLU A 1 87 ? 12.626 -8.791 -4.270 1.00 68.56 87 GLU A CA 1
ATOM 666 C C . GLU A 1 87 ? 11.437 -9.446 -3.554 1.00 68.56 87 GLU A C 1
ATOM 668 O O . GLU A 1 87 ? 10.562 -10.020 -4.205 1.00 68.56 87 GLU A O 1
ATOM 673 N N . ASP A 1 88 ? 11.332 -9.232 -2.241 1.00 75.69 88 ASP A N 1
ATOM 674 C CA . ASP A 1 88 ? 10.250 -9.721 -1.382 1.00 75.69 88 ASP A CA 1
ATOM 675 C C . ASP A 1 88 ? 8.865 -9.152 -1.744 1.00 75.69 88 ASP A C 1
ATOM 677 O O . ASP A 1 88 ? 7.836 -9.708 -1.361 1.00 75.69 88 ASP A O 1
ATOM 681 N N . THR A 1 89 ? 8.803 -8.051 -2.501 1.00 80.81 89 THR A N 1
ATOM 682 C CA . THR A 1 89 ? 7.538 -7.393 -2.889 1.00 80.81 89 THR A CA 1
ATOM 683 C C . THR A 1 89 ? 7.069 -7.740 -4.304 1.00 80.81 89 THR A C 1
ATOM 685 O O . THR A 1 89 ? 6.088 -7.168 -4.798 1.00 80.81 89 THR A O 1
ATOM 688 N N . GLN A 1 90 ? 7.759 -8.664 -4.979 1.00 88.19 90 GLN A N 1
ATOM 689 C CA . GLN A 1 90 ? 7.470 -9.054 -6.355 1.00 88.19 90 GLN A CA 1
ATOM 690 C C . GLN A 1 90 ? 6.440 -10.185 -6.424 1.00 88.19 90 GLN A C 1
ATOM 692 O O . GLN A 1 90 ? 6.574 -11.224 -5.785 1.00 88.19 90 GLN A O 1
ATOM 697 N N . VAL A 1 91 ? 5.432 -10.022 -7.281 1.00 90.94 91 VAL A N 1
ATOM 698 C CA . VAL A 1 91 ? 4.409 -11.042 -7.545 1.00 90.94 91 VAL A CA 1
ATOM 699 C C . VAL A 1 91 ? 4.208 -11.235 -9.042 1.00 90.94 91 VAL A C 1
ATOM 701 O O . VAL A 1 91 ? 4.395 -10.312 -9.834 1.00 90.94 91 VAL A O 1
ATOM 704 N N . VAL A 1 92 ? 3.791 -12.435 -9.445 1.00 92.00 92 VAL A N 1
ATOM 705 C CA . VAL A 1 92 ? 3.326 -12.685 -10.814 1.00 92.00 92 VAL A CA 1
ATOM 706 C C . VAL A 1 92 ? 1.860 -12.281 -10.904 1.00 92.00 92 VAL A C 1
ATOM 708 O O . VAL A 1 92 ? 1.021 -12.795 -10.165 1.00 92.00 92 VAL A O 1
ATOM 711 N N . LEU A 1 93 ? 1.541 -11.351 -11.801 1.00 90.94 93 LEU A N 1
ATOM 712 C CA . LEU A 1 93 ? 0.175 -10.862 -11.944 1.00 90.94 93 LEU A CA 1
ATOM 713 C C . LEU A 1 93 ? -0.735 -11.950 -12.548 1.00 90.94 93 LEU A C 1
ATOM 715 O O . LEU A 1 93 ? -0.430 -12.466 -13.628 1.00 90.94 93 LEU A O 1
ATOM 719 N N . PRO A 1 94 ? -1.890 -12.265 -11.929 1.00 90.38 94 PRO A N 1
ATOM 720 C CA . PRO A 1 94 ? -2.810 -13.285 -12.446 1.00 90.38 94 PRO A CA 1
ATOM 721 C C . PRO A 1 94 ? -3.516 -12.850 -13.742 1.00 90.38 94 PRO A C 1
ATOM 723 O O . PRO A 1 94 ? -4.005 -13.681 -14.505 1.00 90.38 94 PRO A O 1
ATOM 726 N N . GLY A 1 95 ? -3.552 -11.543 -14.010 1.00 90.50 95 GLY A N 1
ATOM 727 C CA . GLY A 1 95 ? -4.194 -10.915 -15.159 1.00 90.50 95 GLY A CA 1
ATOM 728 C C . GLY A 1 95 ? -3.587 -9.541 -15.438 1.00 90.50 95 GLY A C 1
ATOM 729 O O . GLY A 1 95 ? -2.692 -9.088 -14.726 1.00 90.50 95 GLY A O 1
ATOM 730 N N . LYS A 1 96 ? -4.078 -8.853 -16.471 1.00 89.69 96 LYS A N 1
ATOM 731 C CA . LYS A 1 96 ? -3.658 -7.476 -16.755 1.00 89.69 96 LYS A CA 1
ATOM 732 C C . LYS A 1 96 ? -4.100 -6.549 -15.617 1.00 89.69 96 LYS A C 1
ATOM 734 O O . LYS A 1 96 ? -5.291 -6.458 -15.326 1.00 89.69 96 LYS A O 1
ATOM 739 N N . TYR A 1 97 ? -3.157 -5.836 -15.008 1.00 90.44 97 TYR A N 1
ATOM 740 C CA . TYR A 1 97 ? -3.427 -4.900 -13.912 1.00 90.44 97 TYR A CA 1
ATOM 741 C C . TYR A 1 97 ? -3.336 -3.441 -14.388 1.00 90.44 97 TYR A C 1
ATOM 743 O O . TYR A 1 97 ? -2.824 -3.151 -15.471 1.00 90.44 97 TYR A O 1
ATOM 751 N N . ARG A 1 98 ? -3.857 -2.488 -13.600 1.00 86.25 98 ARG A N 1
ATOM 752 C CA . ARG A 1 98 ? -3.814 -1.054 -13.955 1.00 86.25 98 ARG A CA 1
ATOM 753 C C . ARG A 1 98 ? -2.359 -0.577 -14.092 1.00 86.25 98 ARG A C 1
ATOM 755 O O . ARG A 1 98 ? -1.515 -0.910 -13.264 1.00 86.25 98 ARG A O 1
ATOM 762 N N . GLY A 1 99 ? -2.091 0.253 -15.102 1.00 80.56 99 GLY A N 1
ATOM 763 C CA . GLY A 1 99 ? -0.759 0.793 -15.411 1.00 80.56 99 GLY A CA 1
ATOM 764 C C . GLY A 1 99 ? -0.162 0.230 -16.706 1.00 80.56 99 GLY A C 1
ATOM 765 O O . GLY A 1 99 ? -0.593 -0.805 -17.209 1.00 80.56 99 GLY A O 1
ATOM 766 N N . LYS A 1 100 ? 0.812 0.942 -17.284 1.00 79.88 100 LYS A N 1
ATOM 767 C CA . LYS A 1 100 ? 1.557 0.473 -18.463 1.00 79.88 100 LYS A CA 1
ATOM 768 C C . LYS A 1 100 ? 2.575 -0.590 -18.034 1.00 79.88 100 LYS A C 1
ATOM 770 O O . LYS A 1 100 ? 3.213 -0.433 -17.002 1.00 79.88 100 LYS A O 1
ATOM 775 N N . GLY A 1 101 ? 2.719 -1.652 -18.827 1.00 80.44 101 GLY A N 1
ATOM 776 C CA . GLY A 1 101 ? 3.689 -2.726 -18.573 1.00 80.44 101 GLY A CA 1
ATOM 777 C C . GLY A 1 101 ? 3.259 -3.784 -17.546 1.00 80.44 101 GLY A C 1
ATOM 778 O O . GLY A 1 101 ? 4.002 -4.729 -17.337 1.00 80.44 101 GLY A O 1
ATOM 779 N N . ASN A 1 102 ? 2.067 -3.674 -16.947 1.00 87.69 102 ASN A N 1
ATOM 780 C CA . ASN A 1 102 ? 1.534 -4.648 -15.984 1.00 87.69 102 ASN A CA 1
ATOM 781 C C . ASN A 1 102 ? 0.646 -5.700 -16.680 1.00 87.69 102 ASN A C 1
ATOM 783 O O . ASN A 1 102 ? -0.581 -5.692 -16.521 1.00 87.69 102 ASN A O 1
ATOM 787 N N . ASN A 1 103 ? 1.234 -6.567 -17.509 1.00 87.75 103 ASN A N 1
ATOM 788 C CA . ASN A 1 103 ? 0.466 -7.589 -18.230 1.00 87.75 103 ASN A CA 1
ATOM 789 C C . ASN A 1 103 ? 0.287 -8.879 -17.416 1.00 87.75 103 ASN A C 1
ATOM 791 O O . ASN A 1 103 ? 0.953 -9.110 -16.409 1.00 87.75 103 ASN A O 1
ATOM 795 N N . GLN A 1 104 ? -0.629 -9.731 -17.879 1.00 89.94 104 GLN A N 1
ATOM 796 C CA . GLN A 1 104 ? -0.851 -11.053 -17.301 1.00 89.94 104 GLN A CA 1
ATOM 797 C C . GLN A 1 104 ? 0.433 -11.891 -17.327 1.00 89.94 104 GLN A C 1
ATOM 799 O O . GLN A 1 104 ? 1.191 -11.834 -18.294 1.00 89.94 104 GLN A O 1
ATOM 804 N N . ALA A 1 105 ? 0.651 -12.671 -16.267 1.00 89.38 105 ALA A N 1
ATOM 805 C CA . ALA A 1 105 ? 1.805 -13.547 -16.074 1.00 89.38 105 ALA A CA 1
ATOM 806 C C . ALA A 1 105 ? 3.174 -12.836 -16.038 1.00 89.38 105 ALA A C 1
ATOM 808 O O . ALA A 1 105 ? 4.209 -13.500 -16.031 1.00 89.38 105 ALA A O 1
ATOM 809 N N . GLN A 1 106 ? 3.208 -11.499 -15.973 1.00 87.12 106 GLN A N 1
ATOM 810 C CA . GLN A 1 106 ? 4.442 -10.743 -15.758 1.00 87.12 106 GLN A CA 1
ATOM 811 C C . GLN A 1 106 ? 4.690 -10.504 -14.269 1.00 87.12 106 GLN A C 1
ATOM 813 O O . GLN A 1 106 ? 3.752 -10.356 -13.480 1.00 87.12 106 GLN A O 1
ATOM 818 N N . LYS A 1 107 ? 5.970 -10.444 -13.890 1.00 90.06 107 LYS A N 1
ATOM 819 C CA . LYS A 1 107 ? 6.377 -10.052 -12.540 1.00 90.06 107 LYS A CA 1
ATOM 820 C C . LYS A 1 107 ? 6.170 -8.553 -12.350 1.00 90.06 107 LYS A C 1
ATOM 822 O O . LYS A 1 107 ? 6.474 -7.743 -13.227 1.00 90.06 107 LYS A O 1
ATOM 827 N N . SER A 1 108 ? 5.648 -8.166 -11.198 1.00 90.69 108 SER A N 1
ATOM 828 C CA . SER A 1 108 ? 5.483 -6.769 -10.810 1.00 90.69 108 SER A CA 1
ATOM 829 C C . SER A 1 108 ? 5.668 -6.613 -9.308 1.00 90.69 108 SER A C 1
ATOM 831 O O . SER A 1 108 ? 5.211 -7.451 -8.538 1.00 90.69 108 SER A O 1
ATOM 833 N N . ALA A 1 109 ? 6.304 -5.523 -8.892 1.00 90.69 109 ALA A N 1
ATOM 834 C CA . ALA A 1 109 ? 6.408 -5.133 -7.496 1.00 90.69 109 ALA A CA 1
ATOM 835 C C . ALA A 1 109 ? 5.121 -4.430 -7.064 1.00 90.69 109 ALA A C 1
ATOM 837 O O . ALA A 1 109 ? 4.625 -3.533 -7.763 1.00 90.69 109 ALA A O 1
ATOM 838 N N . LEU A 1 110 ? 4.588 -4.819 -5.907 1.00 90.75 110 LEU A N 1
ATOM 839 C CA . LEU A 1 110 ? 3.430 -4.173 -5.302 1.00 90.75 110 LEU A CA 1
ATOM 840 C C . LEU A 1 110 ? 3.874 -3.058 -4.357 1.00 90.75 110 LEU A C 1
ATOM 842 O O . LEU A 1 110 ? 4.734 -3.240 -3.504 1.00 90.75 110 LEU A O 1
ATOM 846 N N . LYS A 1 111 ? 3.253 -1.887 -4.495 1.00 90.31 111 LYS A N 1
ATOM 847 C CA . LYS A 1 111 ? 3.440 -0.742 -3.601 1.00 90.31 111 LYS A CA 1
ATOM 848 C C . LYS A 1 111 ? 2.096 -0.305 -3.042 1.00 90.31 111 LYS A C 1
ATOM 850 O O . LYS A 1 111 ? 1.134 -0.129 -3.793 1.00 90.31 111 LYS A O 1
ATOM 855 N N . LEU A 1 112 ? 2.046 -0.095 -1.733 1.00 92.31 112 LEU A N 1
ATOM 856 C CA . LEU A 1 112 ? 0.890 0.482 -1.058 1.00 92.31 112 LEU A CA 1
ATOM 857 C C . LEU A 1 112 ? 1.008 2.006 -1.066 1.00 92.31 112 LEU A C 1
ATOM 859 O O . LEU A 1 112 ? 2.061 2.562 -0.764 1.00 92.31 112 LEU A O 1
ATOM 863 N N . VAL A 1 113 ? -0.073 2.686 -1.436 1.00 92.88 113 VAL A N 1
ATOM 864 C CA . VAL A 1 113 ? -0.178 4.147 -1.387 1.00 92.88 113 VAL A CA 1
ATOM 865 C C . VAL A 1 113 ? -1.311 4.498 -0.449 1.00 92.88 113 VAL A C 1
ATOM 867 O O . VAL A 1 113 ? -2.455 4.145 -0.710 1.00 92.88 113 VAL A O 1
ATOM 870 N N . GLU A 1 114 ? -0.998 5.177 0.644 1.00 94.25 114 GLU A N 1
ATOM 871 C CA . GLU A 1 114 ? -2.000 5.586 1.622 1.00 94.25 114 GLU A CA 1
ATOM 872 C C . GLU A 1 114 ? -2.976 6.599 1.011 1.00 94.25 114 GLU A C 1
ATOM 874 O O . GLU A 1 114 ? -2.564 7.548 0.342 1.00 94.25 114 GLU A O 1
ATOM 879 N N . LEU A 1 115 ? -4.275 6.352 1.188 1.00 93.88 115 LEU A N 1
ATOM 880 C CA . LEU A 1 115 ? -5.348 7.151 0.592 1.00 93.88 115 LEU A CA 1
ATOM 881 C C . LEU A 1 115 ? -6.030 8.081 1.594 1.00 93.88 115 LEU A C 1
ATOM 883 O O . LEU A 1 115 ? -6.463 9.166 1.216 1.00 93.88 115 LEU A O 1
ATOM 887 N N . GLY A 1 116 ? -6.212 7.617 2.831 1.00 87.75 116 GLY A N 1
ATOM 888 C CA . GLY A 1 116 ? -7.170 8.191 3.773 1.00 87.75 116 GLY A CA 1
ATOM 889 C C . GLY A 1 116 ? -6.632 8.343 5.195 1.00 87.75 116 GLY A C 1
ATOM 890 O O . GLY A 1 116 ? -5.477 8.003 5.456 1.00 87.75 116 GLY A O 1
ATOM 891 N N . PRO A 1 117 ? -7.464 8.876 6.108 1.00 93.75 117 PRO A N 1
ATOM 892 C CA . PRO A 1 117 ? -7.058 9.155 7.478 1.00 93.75 117 PRO A CA 1
ATOM 893 C C . PRO A 1 117 ? -6.647 7.874 8.209 1.00 93.75 117 PRO A C 1
ATOM 895 O O . PRO A 1 117 ? -7.197 6.799 7.969 1.00 93.75 117 PRO A O 1
ATOM 898 N N . ARG A 1 118 ? -5.682 8.014 9.119 1.00 96.00 118 ARG A N 1
ATOM 899 C CA . ARG A 1 118 ? -5.244 6.956 10.032 1.00 96.00 118 ARG A CA 1
ATOM 900 C C . ARG A 1 118 ? -6.084 7.045 11.294 1.00 96.00 118 ARG A C 1
ATOM 902 O O . ARG A 1 118 ? -6.046 8.074 11.969 1.00 96.00 118 ARG A O 1
ATOM 909 N N . LEU A 1 119 ? -6.838 5.998 11.592 1.00 94.94 119 LEU A N 1
ATOM 910 C CA . LEU A 1 119 ? -7.679 5.946 12.783 1.00 94.94 119 LEU A CA 1
ATOM 911 C C . LEU A 1 119 ? -7.127 4.905 13.749 1.00 94.94 119 LEU A C 1
ATOM 913 O O . LEU A 1 119 ? -6.712 3.833 13.320 1.00 94.94 119 LEU A O 1
ATOM 917 N N . ARG A 1 120 ? -7.175 5.223 15.040 1.00 93.56 120 ARG A N 1
ATOM 918 C CA . ARG A 1 120 ? -7.072 4.257 16.134 1.00 93.56 120 ARG A CA 1
ATOM 919 C C . ARG A 1 120 ? -8.350 4.375 16.943 1.00 93.56 120 ARG A C 1
ATOM 921 O O . ARG A 1 120 ? -8.716 5.483 17.335 1.00 93.56 120 ARG A O 1
ATOM 928 N N . ILE A 1 121 ? -9.067 3.273 17.096 1.00 93.19 121 ILE A N 1
ATOM 929 C CA . ILE A 1 121 ? -10.396 3.247 17.706 1.00 93.19 121 ILE A CA 1
ATOM 930 C C . ILE A 1 121 ? -10.376 2.225 18.832 1.00 93.19 121 ILE A C 1
ATOM 932 O O . ILE A 1 121 ? -9.925 1.109 18.619 1.00 93.19 121 ILE A O 1
ATOM 936 N N . LYS A 1 122 ? -10.906 2.590 19.998 1.00 90.94 122 LYS A N 1
ATOM 937 C CA . LYS A 1 122 ? -11.086 1.680 21.132 1.00 90.94 122 LYS A CA 1
ATOM 938 C C . LYS A 1 122 ? -12.562 1.338 21.298 1.00 90.94 122 LYS A C 1
ATOM 940 O O . LYS A 1 122 ? -13.420 2.206 21.103 1.00 90.94 122 LYS A O 1
ATOM 945 N N . LEU A 1 123 ? -12.864 0.087 21.644 1.00 89.81 123 LEU A N 1
ATOM 946 C CA . LEU A 1 123 ? -14.238 -0.321 21.923 1.00 89.81 123 LEU A CA 1
ATOM 947 C C . LEU A 1 123 ? -14.751 0.415 23.170 1.00 89.81 123 LEU A C 1
ATOM 949 O O . LEU A 1 123 ? -14.187 0.297 24.251 1.00 89.81 123 LEU A O 1
ATOM 953 N N . TYR A 1 124 ? -15.826 1.189 23.014 1.00 87.94 124 TYR A N 1
ATOM 954 C CA . TYR A 1 124 ? -16.431 1.940 24.120 1.00 87.94 124 TYR A CA 1
ATOM 955 C C . TYR A 1 124 ? -17.704 1.268 24.642 1.00 87.94 124 TYR A C 1
ATOM 957 O O . TYR A 1 124 ? -17.856 1.030 25.839 1.00 87.94 124 TYR A O 1
ATOM 965 N N . LYS A 1 125 ? -18.634 0.962 23.733 1.00 90.31 125 LYS A N 1
ATOM 966 C CA . LYS A 1 125 ? -19.974 0.476 24.059 1.00 90.31 125 LYS A CA 1
ATOM 967 C C . LYS A 1 125 ? -20.526 -0.369 22.917 1.00 90.31 125 LYS A C 1
ATOM 969 O O . LYS A 1 125 ? -20.341 -0.016 21.753 1.00 90.31 125 LYS A O 1
ATOM 974 N N . VAL A 1 126 ? -21.236 -1.444 23.254 1.00 90.81 126 VAL A N 1
ATOM 975 C CA . VAL A 1 126 ? -22.000 -2.257 22.297 1.00 90.81 126 VAL A CA 1
ATOM 976 C C . VAL A 1 126 ? -23.478 -2.177 22.656 1.00 90.81 126 VAL A C 1
ATOM 978 O O . VAL A 1 126 ? -23.868 -2.503 23.777 1.00 90.81 126 VAL A O 1
ATOM 981 N N . GLU A 1 127 ? -24.300 -1.762 21.697 1.00 91.94 127 GLU A N 1
ATOM 982 C CA . GLU A 1 127 ? -25.756 -1.671 21.822 1.00 91.94 127 GLU A CA 1
ATOM 983 C C . GLU A 1 127 ? -26.434 -2.559 20.785 1.00 91.94 127 GLU A C 1
ATOM 985 O O . GLU A 1 127 ? -25.918 -2.778 19.685 1.00 91.94 127 GLU A O 1
ATOM 990 N N . ARG A 1 128 ? -27.622 -3.061 21.116 1.00 92.06 128 ARG A N 1
ATOM 991 C CA . ARG A 1 128 ? -28.444 -3.787 20.154 1.00 92.06 128 ARG A CA 1
ATOM 992 C C . ARG A 1 128 ? -29.087 -2.816 19.154 1.00 92.06 128 ARG A C 1
ATOM 994 O O . ARG A 1 128 ? -29.631 -1.784 19.529 1.00 92.06 128 ARG A O 1
ATOM 1001 N N . GLY A 1 129 ? -29.106 -3.184 17.875 1.00 88.69 129 GLY A N 1
ATOM 1002 C CA . GLY A 1 129 ? -29.778 -2.397 16.834 1.00 88.69 129 GLY A CA 1
ATOM 1003 C C . GLY A 1 129 ? -29.021 -1.123 16.450 1.00 88.69 129 GLY A C 1
ATOM 1004 O O . GLY A 1 129 ? -27.796 -1.082 16.487 1.00 88.69 129 GLY A O 1
ATOM 1005 N N . MET A 1 130 ? -29.750 -0.091 16.023 1.00 86.62 130 MET A N 1
ATOM 1006 C CA . MET A 1 130 ? -29.174 1.198 15.630 1.00 86.62 130 MET A CA 1
ATOM 1007 C C . MET A 1 130 ? -29.395 2.224 16.740 1.00 86.62 130 MET A C 1
ATOM 1009 O O . MET A 1 130 ? -30.456 2.844 16.804 1.00 86.62 130 MET A O 1
ATOM 1013 N N . ALA A 1 131 ? -28.395 2.374 17.610 1.00 76.75 131 ALA A N 1
ATOM 1014 C CA . ALA A 1 131 ? -28.281 3.453 18.60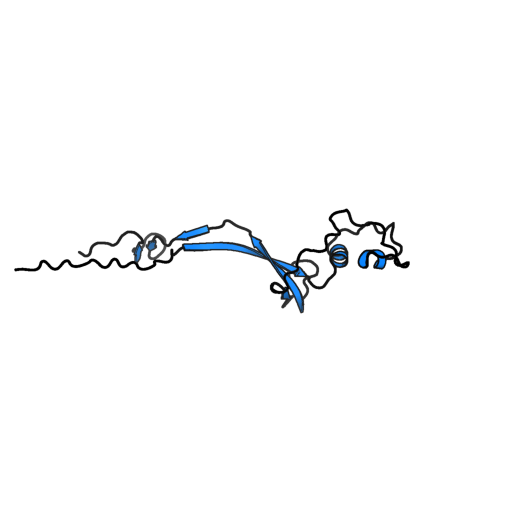1 1.00 76.75 131 ALA A CA 1
ATOM 1015 C C . ALA A 1 131 ? -29.491 3.647 19.548 1.00 76.75 131 ALA A C 1
ATOM 1017 O O . ALA A 1 131 ? -29.721 4.745 20.049 1.00 76.75 131 ALA A O 1
ATOM 1018 N N . SER A 1 132 ? -30.322 2.618 19.737 1.00 82.62 132 SER A N 1
ATOM 1019 C CA . SER A 1 132 ? -31.583 2.718 20.494 1.00 82.62 132 SER A CA 1
ATOM 1020 C C . SER A 1 132 ? -31.989 1.433 21.219 1.00 82.62 132 SER A C 1
ATOM 1022 O O . SER A 1 132 ? -33.082 1.369 21.776 1.00 82.62 132 SER A O 1
ATOM 1024 N N . GLY A 1 133 ? -31.144 0.401 21.210 1.00 86.25 133 GLY A N 1
ATOM 1025 C CA . GLY A 1 133 ? -31.419 -0.849 21.913 1.00 86.25 133 GLY A CA 1
ATOM 1026 C C . GLY A 1 133 ? -30.598 -1.015 23.182 1.00 86.25 133 GLY A C 1
ATOM 1027 O O . GLY A 1 133 ? -29.840 -0.139 23.597 1.00 86.25 133 GLY A O 1
ATOM 1028 N N . ASP A 1 134 ? -30.762 -2.182 23.791 1.00 89.19 134 ASP A N 1
ATOM 1029 C CA . ASP A 1 134 ? -30.150 -2.495 25.076 1.00 89.19 134 ASP A CA 1
ATOM 1030 C C . ASP A 1 134 ? -28.621 -2.529 24.991 1.00 89.19 134 ASP A C 1
ATOM 1032 O O . ASP A 1 134 ? -28.033 -3.000 24.009 1.00 89.19 134 ASP A O 1
ATOM 1036 N N . VAL A 1 135 ? -27.981 -2.032 26.049 1.00 89.06 135 VAL A N 1
ATOM 1037 C CA . VAL A 1 135 ? -26.523 -2.027 26.190 1.00 89.06 135 VAL A CA 1
ATOM 1038 C C . VAL A 1 135 ? -26.060 -3.427 26.571 1.00 89.06 135 VAL A C 1
ATOM 1040 O O . VAL A 1 135 ? -26.406 -3.926 27.639 1.00 89.06 135 VAL A O 1
ATOM 1043 N N . MET A 1 136 ? -25.265 -4.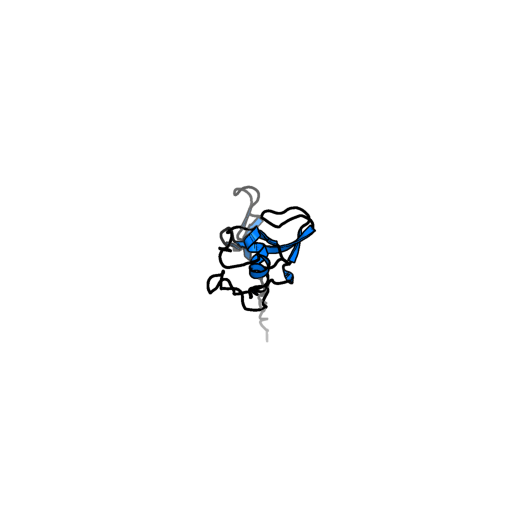041 25.701 1.00 89.56 136 MET A N 1
ATOM 1044 C CA . MET A 1 136 ? -24.708 -5.383 25.890 1.00 89.56 136 MET A CA 1
ATOM 1045 C C . MET A 1 136 ? -23.326 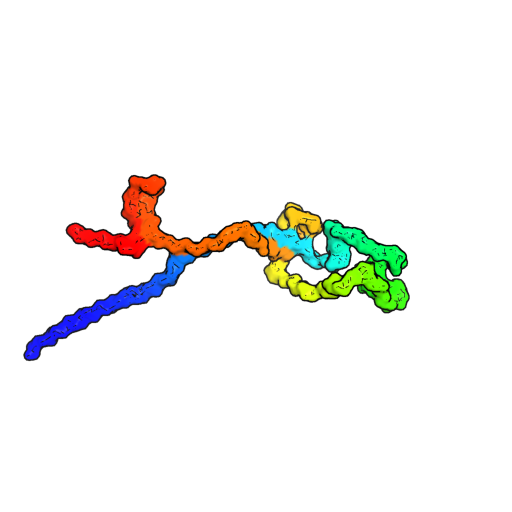-5.336 26.551 1.00 89.56 136 MET A C 1
ATOM 1047 O O . MET A 1 1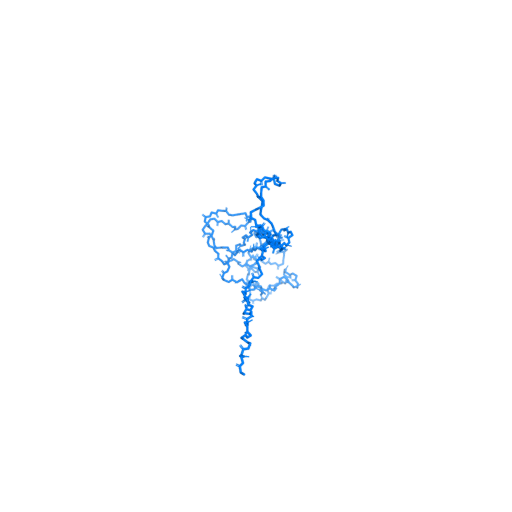36 ? -22.956 -6.254 27.274 1.00 89.56 136 MET A O 1
ATOM 1051 N N . TYR A 1 137 ? -22.565 -4.269 26.293 1.00 87.25 137 TYR A N 1
ATOM 1052 C CA . TYR A 1 137 ? -21.222 -4.058 26.831 1.00 87.25 137 TYR A CA 1
ATOM 1053 C C . TYR A 1 137 ? -20.944 -2.562 27.008 1.00 87.25 137 TYR A C 1
ATOM 1055 O O . TYR A 1 137 ? -21.342 -1.757 26.158 1.00 87.25 137 TYR A O 1
ATOM 1063 N N . HIS A 1 138 ? -20.235 -2.202 28.080 1.00 88.44 138 HIS A N 1
ATOM 1064 C CA . HIS A 1 138 ? -19.750 -0.848 28.336 1.00 88.44 138 HIS A CA 1
ATOM 1065 C C . HIS A 1 138 ? -18.369 -0.900 28.997 1.00 88.44 138 HIS A C 1
ATOM 1067 O O . HIS A 1 138 ? -18.224 -1.492 30.062 1.00 88.44 138 HIS A O 1
ATOM 1073 N N . ALA A 1 139 ? -17.367 -0.253 28.400 1.00 83.94 139 ALA A N 1
ATOM 1074 C CA . ALA A 1 139 ? -15.976 -0.349 28.852 1.00 83.94 139 ALA A CA 1
ATOM 1075 C C . ALA A 1 139 ? -15.735 0.232 30.261 1.00 83.94 139 ALA A C 1
ATOM 1077 O O . ALA A 1 139 ? -14.820 -0.194 30.958 1.00 83.94 139 ALA A O 1
ATOM 1078 N N . TYR A 1 140 ? -16.548 1.208 30.686 1.00 80.12 140 TYR A N 1
ATOM 1079 C CA . TYR A 1 140 ? -16.326 1.958 31.934 1.00 80.12 140 TYR A CA 1
ATOM 1080 C C . TYR A 1 140 ? -17.482 1.895 32.940 1.00 80.12 140 TYR A C 1
ATOM 1082 O O . TYR A 1 140 ? -17.399 2.522 33.992 1.00 80.12 140 TYR A O 1
ATOM 1090 N N . GLU A 1 141 ? -18.565 1.169 32.642 1.00 71.25 141 GLU A N 1
ATOM 1091 C CA . GLU A 1 141 ? -19.714 1.065 33.554 1.00 71.25 141 GLU A CA 1
ATOM 1092 C C . GLU A 1 141 ? -20.052 -0.400 33.814 1.00 71.25 141 GLU A C 1
ATOM 1094 O O . GLU A 1 141 ? -20.671 -1.066 32.987 1.00 71.25 141 GLU A O 1
ATOM 1099 N N . ASN A 1 142 ? -19.691 -0.881 35.002 1.00 59.84 142 ASN A N 1
ATOM 1100 C CA . ASN A 1 142 ? -20.237 -2.112 35.554 1.00 59.84 142 ASN A CA 1
ATOM 1101 C C . ASN A 1 142 ? -21.458 -1.735 36.391 1.00 59.84 142 ASN A C 1
ATOM 1103 O O . ASN A 1 142 ? -21.318 -1.123 37.452 1.00 59.84 142 ASN A O 1
ATOM 1107 N N . LYS A 1 143 ? -22.666 -2.060 35.914 1.00 64.19 143 LYS A N 1
ATOM 1108 C CA . LYS A 1 143 ? -23.868 -1.905 36.741 1.00 64.19 143 LYS A CA 1
ATOM 1109 C C . LYS A 1 143 ? -23.704 -2.765 37.994 1.00 64.19 143 LYS A C 1
ATOM 1111 O O . LYS A 1 143 ? -23.363 -3.942 37.897 1.00 64.19 143 LYS A O 1
ATOM 1116 N N . THR A 1 144 ? -23.931 -2.173 39.163 1.00 50.31 144 THR A N 1
ATOM 1117 C CA . THR A 1 144 ? -23.987 -2.918 40.422 1.00 50.31 144 THR A CA 1
ATOM 1118 C C . THR A 1 144 ? -25.135 -3.927 40.358 1.00 50.31 144 THR A C 1
ATOM 1120 O O . THR A 1 144 ? -26.208 -3.556 39.876 1.00 50.31 144 THR A O 1
ATOM 1123 N N . PRO A 1 145 ? -24.942 -5.174 40.817 1.00 54.31 145 PRO A N 1
ATOM 1124 C CA . PRO A 1 145 ? -26.046 -6.118 40.940 1.00 54.31 145 PRO A CA 1
ATOM 1125 C C . PRO A 1 145 ? -27.060 -5.572 41.956 1.00 54.31 145 PRO A C 1
ATOM 1127 O O . PRO A 1 145 ? -26.660 -5.146 43.042 1.00 54.31 145 PRO A O 1
ATOM 1130 N N . GLU A 1 146 ? -28.339 -5.538 41.574 1.00 47.12 146 GLU A N 1
ATOM 1131 C CA . GLU A 1 146 ? -29.460 -5.386 42.518 1.00 47.12 146 GLU A CA 1
ATOM 1132 C C . GLU A 1 146 ? -29.615 -6.639 43.387 1.00 47.12 146 GLU A C 1
ATOM 1134 O O . GLU A 1 146 ? -29.424 -7.761 42.855 1.00 47.12 146 GLU A O 1
#

Secondary structure (DSSP, 8-state):
-------------------EEEE--EEEEEEE-SS-HHHHHHHHS-----TT-S-HHHHHHSB-TTSSBPP--SPTTTT-------GGGEEE-SS--SSTT--TT-EEEEEEEE-S--EEEE--EEESTTTTS-EEEESS--PPP-

Foldseek 3Di:
DDDDDDPDPPPPPPPPVQQKDKDFDWDKDWAFPPDQPQVVDCQQDDPFPCVQAPDVVCSRVQAHPVRHGRDCSDDVVRPPRDDPPPPVQKDQACAQDPGTPRGHRGIIGIDIDTDDDIDIDGDAWDAPDDPPHDTPDGPPDDDDDD

InterPro domains:
  IPR007109 Brix domain [PS50833] (1-132)
  IPR045112 Protein Peter Pan-like [PTHR12661] (17-145)